Protein AF-J2UFG8-F1 (afdb_monomer_lite)

pLDDT: mean 94.67, std 5.88, range [61.66, 98.38]

Radius of gyration: 13.19 Å; chains: 1; bounding box: 30×27×29 Å

Sequence (96 aa):
MLREQFESIANTESCVIRSRAEEGEDNGRYLNLAFKTSNRAHLWSIVEAKLYAHPTFGSLLRKSSMTICTGDSGWDDYLVLYHFNPEVEIDAIDEL

Structure (mmCIF, N/CA/C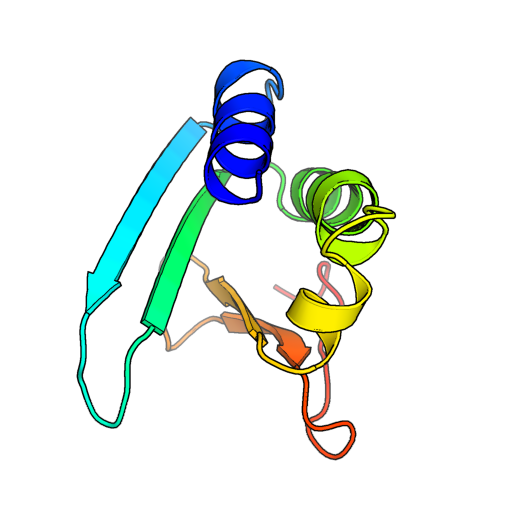/O backbone):
data_AF-J2UFG8-F1
#
_entry.id   AF-J2UFG8-F1
#
loop_
_atom_site.group_PDB
_atom_site.id
_atom_site.type_symbol
_atom_site.label_atom_id
_atom_site.label_alt_id
_atom_site.label_comp_id
_atom_site.label_asym_id
_atom_site.label_entity_id
_atom_site.label_seq_id
_atom_site.pdbx_PDB_ins_code
_atom_site.Cartn_x
_atom_site.Cartn_y
_atom_site.Cartn_z
_atom_site.occupancy
_atom_site.B_iso_or_equiv
_atom_site.auth_seq_id
_atom_site.auth_comp_id
_atom_site.auth_asym_id
_atom_site.auth_atom_id
_atom_site.pdbx_PDB_model_num
ATOM 1 N N . MET A 1 1 ? -5.389 12.158 -7.149 1.00 85.31 1 MET A N 1
ATOM 2 C CA . MET A 1 1 ? -5.425 10.801 -7.746 1.00 85.31 1 MET A CA 1
ATOM 3 C C . MET A 1 1 ? -4.865 9.706 -6.824 1.00 85.31 1 MET A C 1
ATOM 5 O O . MET A 1 1 ? -5.673 9.071 -6.172 1.00 85.31 1 MET A O 1
ATOM 9 N N . LEU A 1 2 ? -3.542 9.476 -6.698 1.00 94.00 2 LEU A N 1
ATOM 10 C CA . LEU A 1 2 ? -3.002 8.471 -5.745 1.00 94.00 2 LEU A CA 1
ATOM 11 C C . LEU A 1 2 ? -2.964 9.000 -4.301 1.00 94.00 2 LEU A C 1
ATOM 13 O O . LEU A 1 2 ? -3.450 8.338 -3.391 1.00 94.00 2 LEU A O 1
ATOM 17 N N . ARG A 1 3 ? -2.430 10.215 -4.105 1.00 95.00 3 ARG A N 1
ATOM 18 C CA . ARG A 1 3 ? -2.374 10.884 -2.791 1.00 95.00 3 ARG A CA 1
ATOM 19 C C . ARG A 1 3 ? -3.759 11.055 -2.167 1.00 95.00 3 ARG A C 1
ATOM 21 O O . ARG A 1 3 ? -3.949 10.675 -1.026 1.00 95.00 3 ARG A O 1
ATOM 28 N N . GLU A 1 4 ? -4.737 11.502 -2.949 1.00 96.12 4 GLU A N 1
ATOM 29 C CA . GLU A 1 4 ? -6.139 11.591 -2.509 1.00 96.12 4 GLU A CA 1
ATOM 30 C C . GLU A 1 4 ? -6.710 10.233 -2.075 1.00 96.12 4 GLU A C 1
ATOM 32 O O . GLU A 1 4 ? -7.411 10.162 -1.072 1.00 96.12 4 GLU A O 1
ATOM 37 N N . GLN A 1 5 ? -6.409 9.140 -2.790 1.00 97.44 5 GLN A N 1
ATOM 38 C CA . GLN A 1 5 ? -6.888 7.814 -2.391 1.00 97.44 5 GLN A CA 1
ATOM 39 C C . GLN A 1 5 ? -6.197 7.326 -1.109 1.00 97.44 5 GLN A C 1
ATOM 41 O O . GLN A 1 5 ? -6.848 6.734 -0.249 1.00 97.44 5 GLN A O 1
ATOM 46 N N . PHE A 1 6 ? -4.900 7.600 -0.959 1.00 97.94 6 PHE A N 1
ATOM 47 C CA . PHE A 1 6 ? -4.155 7.356 0.276 1.00 97.94 6 PHE A CA 1
ATOM 48 C C . PHE A 1 6 ? -4.732 8.153 1.456 1.00 97.94 6 PHE A C 1
ATOM 50 O O . PHE A 1 6 ? -4.991 7.582 2.512 1.00 97.94 6 PHE A O 1
ATOM 57 N N . GLU A 1 7 ? -5.000 9.445 1.263 1.00 97.69 7 GLU A N 1
ATOM 58 C CA . GLU A 1 7 ? -5.626 10.324 2.255 1.00 97.69 7 GLU A CA 1
ATOM 59 C C . GLU A 1 7 ? -7.053 9.879 2.583 1.00 97.69 7 GLU A C 1
ATOM 61 O O . GLU A 1 7 ? -7.458 9.919 3.742 1.00 97.69 7 GLU A O 1
ATOM 66 N N . SER A 1 8 ? -7.814 9.400 1.596 1.00 97.94 8 SER A N 1
ATOM 67 C CA . SER A 1 8 ? -9.131 8.813 1.831 1.00 97.94 8 SER A CA 1
ATOM 68 C C . SER A 1 8 ? -9.023 7.609 2.762 1.00 97.94 8 SER A C 1
ATOM 70 O O . SER A 1 8 ? -9.709 7.597 3.775 1.00 97.94 8 SER A O 1
ATOM 72 N N . ILE A 1 9 ? -8.136 6.646 2.482 1.00 98.06 9 ILE A N 1
ATOM 73 C CA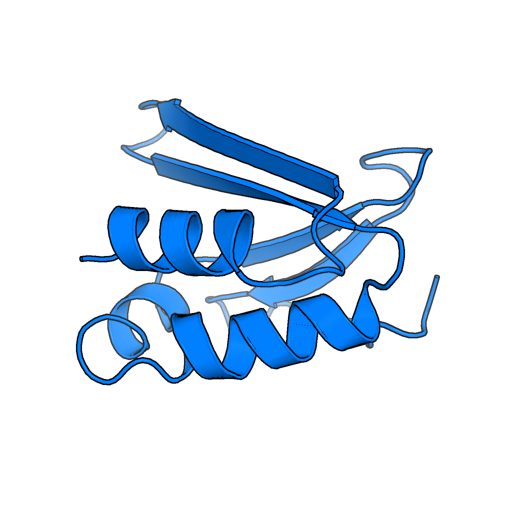 . ILE A 1 9 ? -7.911 5.487 3.363 1.00 98.06 9 ILE A CA 1
ATOM 74 C C . ILE A 1 9 ? -7.501 5.954 4.765 1.00 98.06 9 ILE A C 1
ATOM 76 O O . ILE A 1 9 ? -8.079 5.507 5.752 1.00 98.06 9 ILE A O 1
ATOM 80 N N . ALA A 1 10 ? -6.555 6.894 4.850 1.00 97.75 10 ALA A N 1
ATOM 81 C CA . ALA A 1 10 ? -6.058 7.415 6.120 1.00 97.75 10 ALA A CA 1
ATOM 82 C C . ALA A 1 10 ? -7.151 8.053 6.990 1.00 97.75 10 ALA A C 1
ATOM 84 O O . ALA A 1 10 ? -7.083 7.964 8.213 1.00 97.75 10 ALA A O 1
ATOM 85 N N . ASN A 1 11 ? -8.142 8.692 6.364 1.00 97.31 11 ASN A N 1
ATOM 86 C CA . ASN A 1 11 ? -9.193 9.431 7.058 1.00 97.31 11 ASN A CA 1
ATOM 87 C C . ASN A 1 11 ? -10.484 8.625 7.271 1.00 97.31 11 ASN A C 1
ATOM 89 O O . ASN A 1 11 ? -11.277 8.993 8.136 1.00 97.31 11 ASN A O 1
ATOM 93 N N . THR A 1 12 ? -10.737 7.569 6.487 1.00 97.38 12 THR A N 1
ATOM 94 C CA . THR A 1 12 ? -11.997 6.805 6.564 1.00 97.38 12 THR A CA 1
ATOM 95 C C . THR A 1 12 ? -11.863 5.442 7.228 1.00 97.38 12 THR A C 1
ATOM 97 O O . THR A 1 12 ? -12.857 4.935 7.742 1.00 97.38 12 THR A O 1
ATOM 100 N N . GLU A 1 13 ? -10.681 4.827 7.215 1.00 97.50 13 GLU A N 1
ATOM 101 C CA . GLU A 1 13 ? -10.497 3.487 7.777 1.00 97.50 13 GLU A CA 1
ATOM 102 C C . GLU A 1 13 ? -10.138 3.549 9.260 1.00 97.50 13 GLU A C 1
ATOM 104 O O . GLU A 1 13 ? -9.071 4.023 9.645 1.00 97.50 13 GLU A O 1
ATOM 109 N N . SER A 1 14 ? -11.005 2.997 10.108 1.00 96.31 14 SER A N 1
ATOM 110 C CA . SER A 1 14 ? -10.842 3.034 11.569 1.00 96.31 14 SER A CA 1
ATOM 111 C C . SER A 1 14 ? -9.617 2.273 12.085 1.00 96.31 14 SER A C 1
ATOM 113 O O . SER A 1 14 ? -9.174 2.509 13.208 1.00 96.31 14 SER A O 1
ATOM 115 N N . CYS A 1 15 ? -9.057 1.362 11.283 1.00 96.44 15 CYS A N 1
ATOM 116 C CA . CYS A 1 15 ? -7.833 0.645 11.625 1.00 96.44 15 CYS A CA 1
ATOM 117 C C . CYS A 1 15 ? -6.560 1.483 11.416 1.00 96.44 15 CYS A C 1
ATOM 119 O O . CYS A 1 15 ? -5.491 1.063 11.866 1.00 96.44 15 CYS A O 1
ATOM 121 N N . VAL A 1 16 ? -6.634 2.649 10.764 1.00 97.81 16 VAL A N 1
ATOM 122 C CA . VAL A 1 16 ? -5.484 3.542 10.580 1.00 97.81 16 VAL A CA 1
ATOM 123 C C . VAL A 1 16 ? -5.316 4.435 11.810 1.00 97.81 16 VAL A C 1
ATOM 125 O O . VAL A 1 16 ? -6.178 5.232 12.158 1.00 97.81 16 VAL A O 1
ATOM 128 N N . ILE A 1 17 ? -4.164 4.317 12.469 1.00 97.81 17 ILE A N 1
ATOM 129 C CA . ILE A 1 17 ? -3.785 5.108 13.648 1.00 97.81 17 ILE A CA 1
ATOM 130 C C . ILE A 1 17 ? -3.088 6.403 13.221 1.00 97.81 17 ILE A C 1
ATOM 132 O O . ILE A 1 17 ? -3.309 7.460 13.811 1.00 97.81 17 ILE A O 1
ATOM 136 N N . ARG A 1 18 ? -2.188 6.316 12.233 1.00 97.31 18 ARG A N 1
ATOM 137 C CA . ARG A 1 18 ? -1.451 7.451 11.654 1.00 97.31 18 ARG A CA 1
ATOM 138 C C . ARG A 1 18 ? -1.117 7.168 10.198 1.00 97.31 18 ARG A C 1
ATOM 140 O O . ARG A 1 18 ? -0.993 6.012 9.806 1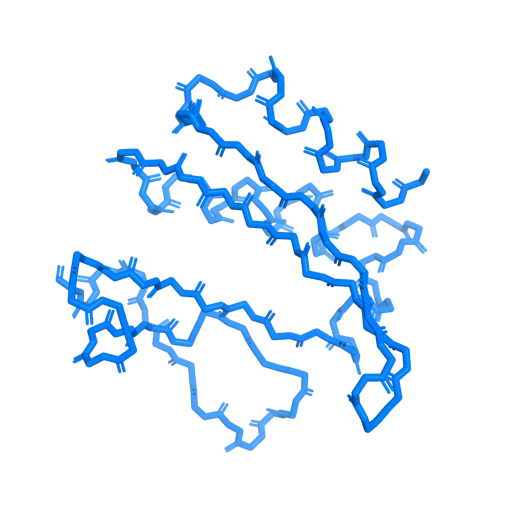.00 97.31 18 ARG A O 1
ATOM 147 N N . SER A 1 19 ? -0.873 8.224 9.439 1.00 97.75 19 SER A N 1
ATOM 148 C CA . SER A 1 19 ? -0.369 8.146 8.073 1.00 97.75 19 SER A CA 1
ATOM 149 C C . SER A 1 19 ? 0.742 9.171 7.850 1.00 97.75 19 SER A C 1
ATOM 151 O O . SER A 1 19 ? 0.778 10.220 8.494 1.00 97.75 19 SER A O 1
ATOM 153 N N . ARG A 1 20 ? 1.660 8.869 6.934 1.00 97.62 20 ARG A N 1
ATOM 154 C CA . ARG A 1 20 ? 2.715 9.782 6.481 1.00 97.62 20 ARG A CA 1
ATOM 155 C C . ARG A 1 20 ? 2.913 9.601 4.984 1.00 97.62 20 ARG A C 1
ATOM 157 O O . ARG A 1 20 ? 2.958 8.474 4.505 1.00 97.62 20 ARG A O 1
ATOM 164 N N . ALA A 1 21 ? 3.054 10.709 4.270 1.00 97.06 21 ALA A N 1
ATOM 165 C CA . ALA A 1 21 ? 3.467 10.709 2.877 1.00 97.06 21 ALA A CA 1
ATOM 166 C C . ALA A 1 21 ? 4.732 11.554 2.727 1.00 97.06 21 ALA A C 1
ATOM 168 O O . ALA A 1 21 ? 4.792 12.666 3.249 1.00 97.06 21 ALA A O 1
ATOM 169 N N . GLU A 1 22 ? 5.720 11.033 2.015 1.00 96.88 22 GLU A N 1
ATOM 170 C CA . GLU A 1 22 ? 7.034 11.653 1.861 1.00 96.88 22 GLU A CA 1
ATOM 171 C C . GLU A 1 22 ? 7.537 11.484 0.432 1.00 96.88 22 GLU A C 1
ATOM 173 O O . GLU A 1 22 ? 7.369 10.424 -0.163 1.00 96.88 22 GLU A O 1
ATOM 178 N N . GLU A 1 23 ? 8.129 12.536 -0.119 1.00 96.62 23 GLU A N 1
ATOM 179 C CA . GLU A 1 23 ? 8.751 12.521 -1.443 1.00 96.62 23 GLU A CA 1
ATOM 180 C C . GLU A 1 23 ? 10.247 12.737 -1.288 1.00 96.62 23 GLU A C 1
ATOM 182 O O . GLU A 1 23 ? 10.681 13.477 -0.404 1.00 96.62 23 GLU A O 1
ATOM 187 N N . GLY A 1 24 ? 11.016 12.134 -2.183 1.00 96.06 24 GLY A N 1
ATOM 188 C CA . GLY A 1 24 ? 12.449 12.357 -2.280 1.00 96.06 24 GLY A CA 1
ATOM 189 C C . GLY A 1 24 ? 12.967 12.014 -3.669 1.00 96.06 24 GLY A C 1
ATOM 190 O O . GLY A 1 24 ? 12.201 11.635 -4.560 1.00 96.06 24 GLY A O 1
ATOM 191 N N . GLU A 1 25 ? 14.272 12.187 -3.862 1.00 96.44 25 GLU A N 1
ATOM 192 C CA . GLU A 1 25 ? 14.930 12.023 -5.167 1.00 96.44 25 GLU A CA 1
ATOM 193 C C . GLU A 1 25 ? 16.169 11.112 -5.115 1.00 96.44 25 GLU A C 1
ATOM 195 O O . GLU A 1 25 ? 16.919 11.017 -6.090 1.00 96.44 25 GLU A O 1
ATOM 200 N N . ASP A 1 26 ? 16.386 10.417 -3.995 1.00 92.75 26 ASP A N 1
ATOM 201 C CA . ASP A 1 26 ? 17.534 9.530 -3.805 1.00 92.75 26 ASP A CA 1
ATOM 202 C C . ASP A 1 26 ? 17.493 8.367 -4.805 1.00 92.75 26 ASP A C 1
ATOM 204 O O . ASP A 1 26 ? 16.631 7.492 -4.739 1.00 92.75 26 ASP A O 1
ATOM 208 N N . ASN A 1 27 ? 18.449 8.356 -5.740 1.00 91.19 27 ASN A N 1
ATOM 209 C CA . ASN A 1 27 ? 18.518 7.406 -6.860 1.00 91.19 27 ASN A CA 1
ATOM 210 C C . ASN A 1 27 ? 17.277 7.410 -7.774 1.00 91.19 27 ASN A C 1
ATOM 212 O O . ASN A 1 27 ? 16.978 6.417 -8.438 1.00 91.19 27 ASN A O 1
ATOM 216 N N . GLY A 1 28 ? 16.583 8.547 -7.848 1.00 92.62 28 GLY A N 1
ATOM 217 C CA . GLY A 1 28 ? 15.367 8.725 -8.632 1.00 92.62 28 GLY A CA 1
ATOM 218 C C . GLY A 1 28 ? 14.216 9.248 -7.779 1.00 92.62 28 GLY A C 1
ATOM 219 O O . GLY A 1 28 ? 14.213 9.137 -6.558 1.00 92.62 28 GLY A O 1
ATOM 220 N N . ARG A 1 29 ? 13.215 9.846 -8.432 1.00 94.56 29 ARG A N 1
ATOM 221 C CA . ARG A 1 29 ? 12.041 10.390 -7.738 1.00 94.56 29 ARG A CA 1
ATOM 222 C C . ARG A 1 29 ? 11.213 9.261 -7.133 1.00 94.56 29 ARG A C 1
ATOM 224 O O . ARG A 1 29 ? 10.795 8.360 -7.860 1.00 94.56 29 ARG A O 1
ATOM 231 N N . TYR A 1 30 ? 10.917 9.360 -5.842 1.00 94.69 30 TYR A N 1
ATOM 232 C CA . TYR A 1 30 ? 10.085 8.398 -5.128 1.00 94.69 30 TYR A CA 1
ATOM 233 C C . TYR A 1 30 ? 8.991 9.073 -4.298 1.00 94.69 30 TYR A C 1
ATOM 235 O O . TYR A 1 30 ? 9.048 10.261 -3.975 1.00 94.69 30 TYR A O 1
ATOM 243 N N . LEU A 1 31 ? 7.983 8.273 -3.952 1.00 96.00 31 LEU A N 1
ATOM 244 C CA . LEU A 1 31 ? 6.894 8.624 -3.050 1.00 96.00 31 LEU A CA 1
ATOM 245 C C . LEU A 1 31 ? 6.704 7.479 -2.051 1.00 96.00 31 LEU A C 1
ATOM 247 O O . LEU A 1 31 ? 6.259 6.397 -2.430 1.00 96.00 31 LEU A O 1
ATOM 251 N N . ASN A 1 32 ? 6.997 7.737 -0.779 1.00 96.50 32 ASN A N 1
ATOM 252 C CA . ASN A 1 32 ? 6.736 6.821 0.323 1.00 96.50 32 ASN A CA 1
ATOM 253 C C . ASN A 1 32 ? 5.379 7.141 0.948 1.00 96.50 32 ASN A C 1
ATOM 255 O O . ASN A 1 32 ? 5.134 8.263 1.393 1.00 96.50 32 ASN A O 1
ATOM 259 N N . LEU A 1 33 ? 4.504 6.138 0.994 1.00 97.50 33 LEU A N 1
ATOM 260 C CA . LEU A 1 33 ? 3.187 6.199 1.621 1.00 97.50 33 LEU A CA 1
ATOM 261 C C . LEU A 1 33 ? 3.160 5.196 2.772 1.00 97.50 33 LEU A C 1
ATOM 263 O O . LEU A 1 33 ? 3.245 3.993 2.545 1.00 97.50 33 LEU A O 1
ATOM 267 N N . ALA A 1 34 ? 3.054 5.690 4.000 1.00 97.31 34 ALA A N 1
ATOM 268 C CA . ALA A 1 34 ? 3.118 4.872 5.203 1.00 97.31 34 ALA A CA 1
ATOM 269 C C . ALA A 1 34 ? 1.838 5.000 6.028 1.00 97.31 34 ALA A C 1
ATOM 271 O O . ALA A 1 34 ? 1.332 6.104 6.250 1.00 97.31 34 ALA A O 1
ATOM 272 N N . PHE A 1 35 ? 1.366 3.867 6.540 1.00 97.88 35 PHE A N 1
ATOM 273 C CA . PHE A 1 35 ? 0.288 3.778 7.515 1.00 97.88 35 PHE A CA 1
ATOM 274 C C . PHE A 1 35 ? 0.805 3.117 8.793 1.00 97.88 35 PHE A C 1
ATOM 276 O O . PHE A 1 35 ? 1.595 2.180 8.741 1.00 97.88 35 PHE A O 1
ATOM 283 N N . LYS A 1 36 ? 0.309 3.569 9.942 1.00 97.06 36 LYS A N 1
ATOM 284 C CA . LYS A 1 36 ? 0.390 2.848 11.212 1.00 97.06 36 LYS A CA 1
ATOM 285 C C . LYS A 1 36 ? -0.981 2.262 11.512 1.00 97.06 36 LYS A C 1
ATOM 287 O O . LYS A 1 36 ? -1.970 2.988 11.448 1.00 97.06 36 LYS A O 1
ATOM 292 N N . THR A 1 37 ? -1.043 0.990 11.885 1.00 96.50 37 THR A N 1
ATOM 293 C CA . THR A 1 37 ? -2.293 0.286 12.198 1.00 96.50 37 THR A CA 1
ATOM 294 C C . THR A 1 37 ? -2.112 -0.669 13.371 1.00 96.50 37 THR A C 1
ATOM 296 O O . THR A 1 37 ? -0.995 -1.094 13.651 1.00 96.50 37 THR A O 1
ATOM 299 N N . SER A 1 38 ? -3.205 -0.998 14.058 1.00 93.19 38 SER A N 1
ATOM 300 C CA . SER A 1 38 ? -3.277 -2.115 15.010 1.00 93.19 38 SER A CA 1
ATOM 301 C C . SER A 1 38 ? -3.774 -3.417 14.370 1.00 93.19 38 SER A C 1
ATOM 303 O O . SER A 1 38 ? -3.807 -4.443 15.040 1.00 93.19 38 SER A O 1
ATOM 305 N N . ASN A 1 39 ? -4.180 -3.393 13.095 1.00 94.81 39 ASN A N 1
ATOM 306 C CA . ASN A 1 39 ? -4.702 -4.553 12.377 1.00 94.81 39 ASN A CA 1
ATOM 307 C C . ASN A 1 39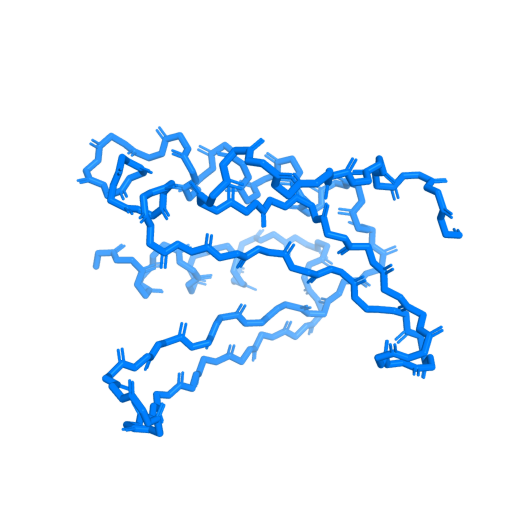 ? -4.131 -4.604 10.951 1.00 94.81 39 ASN A C 1
ATOM 309 O O . ASN A 1 39 ? -4.754 -4.149 9.989 1.00 94.81 39 ASN A O 1
ATOM 313 N N . ARG A 1 40 ? -2.918 -5.159 10.838 1.00 94.69 40 ARG A N 1
ATOM 314 C CA . ARG A 1 40 ? -2.155 -5.247 9.583 1.00 94.69 40 ARG A CA 1
ATOM 315 C C . ARG A 1 40 ? -2.893 -6.014 8.485 1.00 94.69 40 ARG A C 1
ATOM 317 O O . ARG A 1 40 ? -3.016 -5.486 7.385 1.00 94.69 40 ARG A O 1
ATOM 324 N N . ALA A 1 41 ? -3.452 -7.184 8.800 1.00 94.88 41 ALA A N 1
ATOM 325 C CA . ALA A 1 41 ? -4.181 -8.020 7.846 1.00 94.88 41 ALA A CA 1
ATOM 326 C C . ALA A 1 41 ? -5.374 -7.271 7.240 1.00 94.88 41 ALA A C 1
ATOM 328 O O . ALA A 1 41 ? -5.553 -7.227 6.022 1.00 94.88 41 ALA A O 1
ATOM 329 N N . HIS A 1 42 ? -6.157 -6.601 8.090 1.00 96.50 42 HIS A N 1
ATOM 330 C CA . HIS A 1 42 ? -7.291 -5.820 7.622 1.00 96.50 42 HIS A CA 1
ATOM 331 C C . HIS A 1 42 ? -6.857 -4.625 6.767 1.00 96.50 42 HIS A C 1
ATOM 333 O O . HIS A 1 42 ? -7.385 -4.446 5.668 1.00 96.50 42 HIS A O 1
ATOM 339 N N . LEU A 1 43 ? -5.877 -3.836 7.222 1.00 97.44 43 LEU A N 1
ATOM 340 C CA . LEU A 1 43 ? -5.404 -2.688 6.451 1.00 97.44 43 LEU A CA 1
ATOM 341 C C . LEU A 1 43 ? -4.825 -3.112 5.097 1.00 97.44 43 LEU A C 1
ATOM 343 O O . LEU A 1 43 ? -5.079 -2.446 4.094 1.00 97.44 43 LEU A O 1
ATOM 347 N N . TRP A 1 44 ? -4.088 -4.221 5.047 1.00 97.62 44 TRP A N 1
ATOM 348 C CA . TRP A 1 44 ? -3.537 -4.728 3.797 1.00 97.62 44 TRP A CA 1
ATOM 349 C C . TRP A 1 44 ? -4.628 -5.077 2.789 1.00 97.62 44 TRP A C 1
ATOM 351 O O . TRP A 1 44 ? -4.582 -4.571 1.672 1.00 97.62 44 TRP A O 1
ATOM 361 N N . SER A 1 45 ? -5.681 -5.786 3.210 1.00 97.38 45 SER A N 1
ATOM 362 C CA . SER A 1 45 ? -6.820 -6.085 2.328 1.00 97.38 45 SER A CA 1
ATOM 363 C C . SER A 1 45 ? -7.469 -4.819 1.741 1.00 97.38 45 SER A C 1
ATOM 365 O O . SER A 1 45 ? -7.887 -4.791 0.580 1.00 97.38 45 SER A O 1
ATOM 367 N N . ILE A 1 46 ? -7.508 -3.727 2.516 1.00 97.88 46 ILE A N 1
ATOM 368 C CA . ILE A 1 46 ? -8.019 -2.433 2.056 1.00 97.88 46 ILE A CA 1
ATOM 369 C C . ILE A 1 46 ? -7.053 -1.789 1.059 1.00 97.88 46 ILE A C 1
ATOM 371 O O . ILE A 1 46 ? -7.496 -1.265 0.037 1.00 97.88 46 ILE A O 1
ATOM 375 N N . VAL A 1 47 ? -5.748 -1.813 1.334 1.00 97.81 47 VAL A N 1
ATOM 376 C CA . VAL A 1 47 ? -4.712 -1.296 0.428 1.00 97.81 47 VAL A CA 1
ATOM 377 C C . VAL A 1 47 ? -4.739 -2.043 -0.905 1.00 97.81 47 VAL A C 1
ATOM 379 O O . VAL A 1 47 ? -4.720 -1.405 -1.961 1.00 97.81 47 VAL A O 1
ATOM 382 N N . GLU A 1 48 ? -4.861 -3.367 -0.883 1.00 97.75 48 GLU A N 1
ATOM 383 C CA . GLU A 1 48 ? -5.015 -4.175 -2.090 1.00 97.75 48 GLU A CA 1
ATOM 384 C C . GLU A 1 48 ? -6.244 -3.742 -2.894 1.00 97.75 48 GLU A C 1
ATOM 386 O O . GLU A 1 48 ? -6.134 -3.426 -4.080 1.00 97.75 48 GLU A O 1
ATOM 391 N N . ALA A 1 49 ? -7.404 -3.638 -2.245 1.00 98.00 49 ALA A N 1
ATOM 392 C CA . ALA A 1 49 ? -8.657 -3.298 -2.911 1.00 98.00 49 ALA A CA 1
ATOM 393 C C . ALA A 1 49 ? -8.718 -1.842 -3.412 1.00 98.00 49 ALA A C 1
ATOM 395 O O . ALA A 1 49 ? -9.241 -1.574 -4.494 1.00 98.00 49 ALA A O 1
ATOM 396 N N . LYS A 1 50 ? -8.208 -0.880 -2.635 1.00 97.69 50 LYS A N 1
ATOM 397 C CA . LYS A 1 50 ? -8.374 0.557 -2.911 1.00 97.69 50 LYS A CA 1
ATOM 398 C C . LYS A 1 50 ? -7.193 1.191 -3.633 1.00 97.69 50 LYS A C 1
ATOM 400 O O . LYS A 1 50 ? -7.395 2.205 -4.297 1.00 97.69 50 LYS A O 1
ATOM 405 N N . LEU A 1 51 ? -5.986 0.634 -3.519 1.00 97.12 51 LEU A N 1
ATOM 406 C CA . LEU A 1 51 ? -4.802 1.140 -4.218 1.00 97.12 51 LEU A CA 1
ATOM 407 C C . LEU A 1 51 ? -4.397 0.219 -5.366 1.00 97.12 51 LEU A C 1
ATOM 409 O O . LEU A 1 51 ? -4.396 0.649 -6.521 1.00 97.12 51 LEU A O 1
ATOM 413 N N . TYR A 1 52 ? -4.099 -1.049 -5.082 1.00 97.31 52 TYR A N 1
ATOM 414 C CA . TYR A 1 52 ? -3.601 -1.961 -6.112 1.00 97.31 52 TYR A CA 1
ATOM 415 C C . TYR A 1 52 ? -4.680 -2.331 -7.133 1.00 97.31 52 TYR A C 1
ATOM 417 O O . TYR A 1 52 ? -4.399 -2.341 -8.329 1.00 97.31 52 TYR A O 1
ATOM 425 N N . ALA A 1 53 ? -5.927 -2.556 -6.729 1.00 97.81 53 ALA A N 1
ATOM 426 C CA . ALA A 1 53 ? -7.027 -2.826 -7.655 1.00 97.81 53 ALA A CA 1
ATOM 427 C C . ALA A 1 53 ? -7.659 -1.553 -8.255 1.00 97.81 53 ALA A C 1
ATOM 429 O O . ALA A 1 53 ? -8.597 -1.652 -9.047 1.00 97.81 53 ALA A O 1
ATOM 430 N N . HIS A 1 54 ? -7.141 -0.356 -7.941 1.00 97.50 54 HIS A N 1
ATOM 431 C CA . HIS A 1 54 ? -7.720 0.890 -8.442 1.00 97.50 54 HIS A CA 1
ATOM 432 C C . HIS A 1 54 ? -7.643 0.969 -9.980 1.00 97.50 54 HIS A C 1
ATOM 434 O O . HIS A 1 54 ? -6.551 0.817 -10.544 1.00 97.50 54 HIS A O 1
ATOM 440 N N . PRO A 1 55 ? -8.746 1.292 -10.685 1.00 96.31 55 PRO A N 1
ATOM 441 C CA . PRO A 1 55 ? -8.802 1.232 -12.149 1.00 96.31 55 PRO A CA 1
ATOM 442 C C . PRO A 1 55 ? -7.813 2.180 -12.841 1.00 96.31 55 PRO A C 1
ATOM 444 O O . PRO A 1 55 ? -7.253 1.841 -13.878 1.00 96.31 55 PRO A O 1
ATOM 447 N N . THR A 1 56 ? -7.564 3.359 -12.264 1.00 95.94 56 THR A N 1
ATOM 448 C CA . THR A 1 56 ? -6.731 4.390 -12.908 1.00 95.94 56 THR A CA 1
ATOM 449 C C . THR A 1 56 ? -5.225 4.195 -12.723 1.00 95.94 56 THR A C 1
ATOM 451 O O . THR A 1 56 ? -4.463 4.418 -13.657 1.00 95.94 56 THR A O 1
ATOM 454 N N . PHE A 1 57 ? -4.767 3.823 -11.524 1.00 94.69 57 PHE A N 1
ATOM 455 C CA . PHE A 1 57 ? -3.335 3.803 -11.193 1.00 94.69 57 PHE A CA 1
ATOM 456 C C . PHE A 1 57 ? -2.852 2.467 -10.625 1.00 94.69 57 PHE A C 1
ATOM 458 O O . PHE A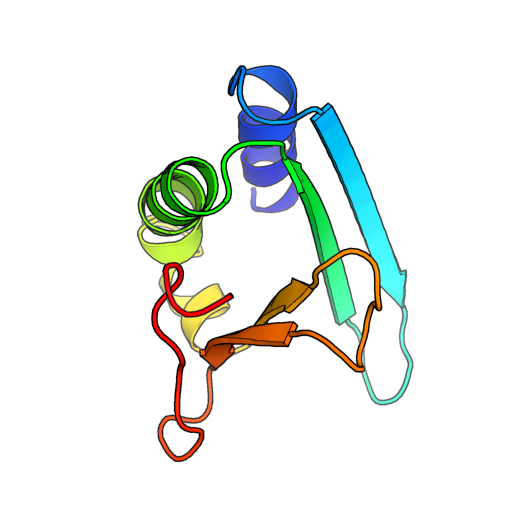 1 57 ? -1.646 2.282 -10.487 1.00 94.69 57 PHE A O 1
ATOM 465 N N . GLY A 1 58 ? -3.741 1.507 -10.356 1.00 96.88 58 GLY A N 1
ATOM 466 C CA . GLY A 1 58 ? -3.370 0.214 -9.784 1.00 96.88 58 GLY A CA 1
ATOM 467 C C . GLY A 1 58 ? -2.392 -0.573 -10.659 1.00 96.88 58 GLY A C 1
ATOM 468 O O . GLY A 1 58 ? -1.445 -1.174 -10.157 1.00 96.88 58 GLY A O 1
ATOM 469 N N . SER A 1 59 ? -2.543 -0.501 -11.989 1.00 97.00 59 SER A N 1
ATOM 470 C CA . SER A 1 59 ? -1.570 -1.111 -12.907 1.00 97.00 59 SER A CA 1
ATOM 471 C C . SER A 1 59 ? -0.201 -0.430 -12.883 1.00 97.00 59 SER A C 1
ATOM 473 O O . SER A 1 59 ? 0.779 -1.103 -13.193 1.00 97.00 59 SER A O 1
ATOM 475 N N . LEU A 1 60 ? -0.130 0.876 -12.612 1.00 95.94 60 LEU A N 1
ATOM 476 C CA . LEU A 1 60 ? 1.146 1.580 -12.502 1.00 95.94 60 LEU A CA 1
ATOM 477 C C . LEU A 1 60 ? 1.810 1.223 -11.174 1.00 95.94 60 LEU A C 1
ATOM 479 O O . LEU A 1 60 ? 2.963 0.817 -11.181 1.00 95.94 60 LEU A O 1
ATOM 483 N N . LEU A 1 61 ? 1.043 1.271 -10.080 1.00 96.62 61 LEU A N 1
ATOM 484 C CA . LEU A 1 61 ? 1.509 0.924 -8.741 1.00 96.62 61 LEU A CA 1
ATOM 485 C C . LEU A 1 61 ? 2.142 -0.475 -8.731 1.00 96.62 61 LEU A C 1
ATOM 487 O O . LEU A 1 61 ? 3.317 -0.604 -8.421 1.00 96.62 61 LEU A O 1
ATOM 491 N N . ARG A 1 62 ? 1.439 -1.492 -9.250 1.00 97.62 62 ARG A N 1
ATOM 492 C CA . ARG A 1 62 ? 1.979 -2.860 -9.388 1.00 97.62 62 ARG A CA 1
ATOM 493 C C . ARG A 1 62 ? 3.315 -2.960 -10.139 1.00 97.62 62 ARG A C 1
ATOM 495 O O . ARG A 1 62 ? 4.089 -3.877 -9.911 1.00 97.62 62 ARG A O 1
ATOM 502 N N . LYS A 1 63 ? 3.596 -2.046 -11.066 1.00 97.56 63 LYS A N 1
ATOM 503 C CA . LYS A 1 63 ? 4.822 -2.074 -11.878 1.00 97.56 63 LYS A CA 1
ATOM 504 C C . LYS A 1 63 ? 5.970 -1.273 -11.271 1.00 97.56 63 LYS A C 1
ATOM 506 O O . LYS A 1 63 ? 7.071 -1.329 -11.809 1.00 97.56 63 LYS A O 1
ATOM 511 N N . SER A 1 64 ? 5.719 -0.497 -10.219 1.00 96.12 64 SER A N 1
ATOM 512 C CA . SER A 1 64 ? 6.681 0.491 -9.725 1.00 96.12 64 SER A CA 1
ATOM 513 C C . SER A 1 64 ? 6.691 0.661 -8.206 1.00 96.12 64 SER A C 1
ATOM 515 O O . SER A 1 64 ? 7.229 1.656 -7.727 1.00 96.12 64 SER A O 1
ATOM 517 N N . SER A 1 65 ? 6.068 -0.238 -7.443 1.00 97.38 65 SER A N 1
ATOM 518 C CA . SER A 1 65 ? 6.043 -0.163 -5.982 1.00 97.38 65 SER A CA 1
ATOM 519 C C . SER A 1 65 ? 6.484 -1.456 -5.317 1.00 97.38 65 SER A C 1
ATOM 521 O O . SER A 1 65 ? 6.454 -2.545 -5.890 1.00 97.38 65 SER A O 1
ATOM 523 N N . MET A 1 66 ? 6.848 -1.303 -4.054 1.00 97.38 66 MET A N 1
ATOM 524 C CA . MET A 1 66 ? 6.925 -2.376 -3.080 1.00 97.38 66 MET A CA 1
ATOM 525 C C . MET A 1 66 ? 6.097 -1.973 -1.861 1.00 97.38 66 MET A C 1
ATOM 527 O O . MET A 1 66 ? 5.882 -0.784 -1.608 1.00 97.38 66 MET A O 1
ATOM 531 N N . THR A 1 67 ? 5.591 -2.947 -1.117 1.00 97.62 67 THR A N 1
ATOM 532 C CA . THR A 1 67 ? 4.909 -2.716 0.157 1.00 97.62 67 THR A CA 1
ATOM 533 C C . THR A 1 67 ? 5.529 -3.618 1.197 1.00 97.62 67 THR A C 1
ATOM 535 O O . THR A 1 67 ? 5.611 -4.827 1.009 1.00 97.62 67 THR A O 1
ATOM 538 N N . ILE A 1 68 ? 5.960 -2.995 2.287 1.00 96.56 68 ILE A N 1
ATOM 539 C CA . ILE A 1 68 ? 6.631 -3.649 3.398 1.00 96.56 68 ILE A CA 1
ATOM 540 C C . ILE A 1 68 ? 5.830 -3.352 4.663 1.00 96.56 68 ILE A C 1
ATOM 542 O O . ILE A 1 68 ? 5.396 -2.216 4.872 1.00 96.56 68 ILE A O 1
ATOM 546 N N . CYS A 1 69 ? 5.618 -4.369 5.490 1.00 95.88 69 CYS A N 1
ATOM 547 C CA . CYS A 1 69 ? 5.036 -4.237 6.818 1.00 95.88 69 CYS A CA 1
ATOM 548 C C . CYS A 1 69 ? 6.136 -4.436 7.852 1.00 95.88 69 CYS A C 1
ATOM 550 O O . CYS A 1 69 ? 6.673 -5.530 7.951 1.00 95.88 69 CYS A O 1
ATOM 552 N N . THR A 1 70 ? 6.457 -3.400 8.623 1.00 93.50 70 THR A N 1
ATOM 553 C CA . THR A 1 70 ? 7.460 -3.469 9.695 1.00 93.50 70 THR A CA 1
ATOM 554 C C . THR A 1 70 ? 6.788 -3.582 11.059 1.00 93.50 70 THR A C 1
ATOM 556 O O . THR A 1 70 ? 5.812 -2.867 11.319 1.00 93.50 70 THR A O 1
ATOM 559 N N . GLY A 1 71 ? 7.332 -4.419 11.938 1.00 87.81 71 GLY A N 1
ATOM 560 C CA . GLY A 1 71 ? 6.990 -4.466 13.356 1.00 87.81 71 GLY A CA 1
ATOM 561 C C . GLY A 1 71 ? 7.719 -3.405 14.185 1.00 87.81 71 GLY A C 1
ATOM 562 O O . GLY A 1 71 ? 8.279 -2.435 13.661 1.00 87.81 71 GLY A O 1
ATOM 563 N N . ASP A 1 72 ? 7.714 -3.580 15.507 1.00 84.62 72 ASP A N 1
ATOM 564 C CA . ASP A 1 72 ? 8.317 -2.621 16.445 1.00 84.62 72 ASP A CA 1
ATOM 565 C C . ASP A 1 72 ? 9.855 -2.579 16.353 1.00 84.62 72 ASP A C 1
ATOM 567 O O . ASP A 1 72 ? 10.462 -1.569 16.717 1.00 84.62 72 ASP A O 1
ATOM 571 N N . SER A 1 73 ? 10.483 -3.628 15.806 1.00 85.88 73 SER A N 1
ATOM 572 C CA . SER A 1 73 ? 11.930 -3.679 15.540 1.00 85.88 73 SER A CA 1
ATOM 573 C C . SER A 1 73 ? 12.313 -3.139 14.151 1.00 85.88 73 SER A C 1
ATOM 575 O O . SER A 1 73 ? 13.463 -3.247 13.731 1.00 85.88 73 SER A O 1
ATOM 577 N N . GLY A 1 74 ? 11.377 -2.521 13.422 1.00 84.94 74 GLY A N 1
ATOM 578 C CA . GLY A 1 74 ? 11.665 -1.851 12.154 1.00 84.94 74 GLY A CA 1
ATOM 579 C C . GLY A 1 74 ? 12.142 -2.810 11.060 1.00 84.94 74 GLY A C 1
ATOM 580 O O . GLY A 1 74 ? 11.431 -3.737 10.696 1.00 84.94 74 GLY A O 1
ATOM 581 N N . TRP A 1 75 ? 13.332 -2.564 10.503 1.00 86.62 75 TRP A N 1
ATOM 582 C CA . TRP A 1 75 ? 13.905 -3.369 9.411 1.00 86.62 75 TRP A CA 1
ATOM 583 C C . TRP A 1 75 ? 14.457 -4.727 9.854 1.00 86.62 75 TRP A C 1
ATOM 585 O O . TRP A 1 75 ? 14.757 -5.552 8.998 1.00 86.62 75 TRP A O 1
ATOM 595 N N . ASP A 1 76 ? 14.583 -4.965 11.158 1.00 86.31 76 ASP A N 1
ATOM 596 C CA . ASP A 1 76 ? 14.951 -6.283 11.685 1.00 86.31 76 ASP A CA 1
ATOM 597 C C . ASP A 1 76 ? 13.730 -7.218 11.796 1.00 86.31 76 ASP A C 1
ATOM 599 O O . ASP A 1 76 ? 13.878 -8.392 12.121 1.00 86.31 76 ASP A O 1
ATOM 603 N N . ASP A 1 77 ? 12.526 -6.692 11.542 1.00 88.00 77 ASP A N 1
ATOM 604 C CA . ASP A 1 77 ? 11.246 -7.376 11.714 1.00 88.00 77 ASP A CA 1
ATOM 605 C C . ASP A 1 77 ? 10.249 -6.884 10.656 1.00 88.00 77 ASP A C 1
ATOM 607 O O . ASP A 1 77 ? 9.435 -5.986 10.905 1.00 88.00 77 ASP A O 1
ATOM 611 N N . TYR A 1 78 ? 10.369 -7.404 9.431 1.00 93.62 78 TYR A N 1
ATOM 612 C CA . TYR A 1 78 ? 9.536 -6.978 8.310 1.00 93.62 78 TYR A CA 1
ATOM 613 C C . TYR A 1 78 ? 9.020 -8.129 7.456 1.00 93.62 78 TYR A C 1
ATOM 615 O O . TYR A 1 78 ? 9.656 -9.170 7.337 1.00 93.62 78 TYR A O 1
ATOM 623 N N . LEU A 1 79 ? 7.885 -7.865 6.810 1.00 95.44 79 LEU A N 1
ATOM 624 C CA . LEU A 1 79 ? 7.304 -8.679 5.749 1.00 95.44 79 LEU A CA 1
ATOM 625 C C . LEU A 1 79 ? 7.272 -7.891 4.443 1.00 95.44 79 LEU A C 1
ATOM 627 O O . LEU A 1 79 ? 6.847 -6.729 4.424 1.00 95.44 79 LEU A O 1
ATOM 631 N N . VAL A 1 80 ? 7.642 -8.529 3.342 1.00 96.94 80 VAL A N 1
ATOM 632 C CA . VAL A 1 80 ? 7.434 -8.054 1.975 1.00 96.94 80 VAL A CA 1
ATOM 633 C C . VAL A 1 80 ? 6.045 -8.490 1.518 1.00 96.94 80 VAL A C 1
ATOM 635 O O . VAL A 1 80 ? 5.834 -9.609 1.072 1.00 96.94 80 VAL A O 1
ATOM 638 N N . LEU A 1 81 ? 5.075 -7.580 1.588 1.00 96.94 81 LEU A N 1
ATOM 639 C CA . LEU A 1 81 ? 3.688 -7.863 1.197 1.00 96.94 81 LEU A CA 1
ATOM 640 C C . LEU A 1 81 ? 3.460 -7.750 -0.315 1.00 96.94 81 LEU A C 1
ATOM 642 O O . LEU A 1 81 ? 2.534 -8.342 -0.867 1.00 96.94 81 LEU A O 1
ATOM 646 N N . TYR A 1 82 ? 4.271 -6.937 -0.992 1.00 97.94 82 TYR A N 1
ATOM 647 C CA . TYR A 1 82 ? 4.226 -6.789 -2.441 1.00 97.94 82 TYR A CA 1
ATOM 648 C C . TYR A 1 82 ? 5.560 -6.300 -2.988 1.00 97.94 82 TYR A C 1
ATOM 650 O O . TYR A 1 82 ? 6.187 -5.414 -2.403 1.00 97.94 82 TYR A O 1
ATOM 658 N N . HIS A 1 83 ? 5.936 -6.789 -4.167 1.00 98.38 83 HIS A N 1
ATOM 659 C CA . HIS A 1 83 ? 7.087 -6.293 -4.904 1.00 98.38 83 HIS A CA 1
ATOM 660 C C . HIS A 1 83 ? 6.817 -6.299 -6.419 1.00 98.38 83 HIS A C 1
ATOM 662 O O . HIS A 1 83 ? 6.206 -7.224 -6.952 1.00 98.38 83 HIS A O 1
ATOM 668 N N . PHE A 1 84 ? 7.265 -5.258 -7.130 1.00 97.44 84 PHE A N 1
ATOM 669 C CA . PHE A 1 84 ? 7.069 -5.147 -8.582 1.00 97.44 84 PHE A CA 1
ATOM 670 C C . PHE A 1 84 ? 7.901 -6.163 -9.385 1.00 97.44 84 PHE A C 1
ATOM 672 O O . PHE A 1 84 ? 7.493 -6.567 -10.474 1.00 97.44 84 PHE A O 1
ATOM 679 N N . ASN A 1 85 ? 9.082 -6.547 -8.881 1.00 97.44 85 ASN A N 1
ATOM 680 C CA . ASN A 1 85 ? 9.879 -7.641 -9.440 1.00 97.44 85 ASN A CA 1
ATOM 681 C C . ASN A 1 85 ? 9.292 -8.981 -8.961 1.00 97.44 85 ASN A C 1
ATOM 683 O O . ASN A 1 85 ? 9.372 -9.235 -7.759 1.00 97.44 85 ASN A O 1
ATOM 687 N N . PRO A 1 86 ? 8.758 -9.830 -9.860 1.00 95.50 86 PRO A N 1
ATOM 688 C CA . PRO A 1 86 ? 8.158 -11.115 -9.498 1.00 95.50 86 PRO A CA 1
ATOM 689 C C . PRO A 1 86 ? 9.167 -12.172 -9.026 1.00 95.50 86 PRO A C 1
ATOM 691 O O . PRO A 1 86 ? 8.749 -13.223 -8.557 1.00 95.50 86 PRO A O 1
ATOM 694 N N . GLU A 1 87 ? 10.473 -11.933 -9.175 1.00 97.50 87 GLU A N 1
ATOM 695 C CA . GLU A 1 87 ? 11.519 -12.822 -8.646 1.00 97.50 87 GLU A CA 1
ATOM 696 C C . GLU A 1 87 ? 11.751 -12.637 -7.139 1.00 97.50 87 GLU A C 1
ATOM 698 O O . GLU A 1 87 ? 12.440 -13.446 -6.523 1.00 97.50 87 GLU A O 1
ATOM 703 N N . VAL A 1 88 ? 11.204 -11.569 -6.547 1.00 97.06 88 VAL A N 1
ATOM 704 C CA . VAL A 1 88 ? 11.263 -11.331 -5.101 1.00 97.06 88 VAL A CA 1
ATOM 705 C C . VAL A 1 88 ? 10.131 -12.107 -4.435 1.00 97.06 88 VAL A C 1
ATOM 707 O O . VAL A 1 88 ? 8.965 -11.933 -4.790 1.00 97.06 88 VAL A O 1
ATOM 710 N N . GLU A 1 89 ? 10.489 -12.964 -3.480 1.00 95.69 89 GLU A N 1
ATOM 711 C CA . GLU A 1 89 ? 9.534 -13.701 -2.654 1.00 95.69 89 GLU A CA 1
ATOM 712 C C . GLU A 1 89 ? 8.721 -12.731 -1.784 1.00 95.69 89 GLU A C 1
ATOM 714 O O . GLU A 1 89 ? 9.233 -11.702 -1.336 1.00 95.69 89 GLU A O 1
ATOM 719 N N . ILE A 1 90 ? 7.437 -13.037 -1.610 1.00 96.31 90 ILE A N 1
ATOM 720 C CA . ILE A 1 90 ? 6.514 -12.259 -0.783 1.00 96.31 90 ILE A CA 1
ATOM 721 C C . ILE A 1 90 ? 6.078 -13.103 0.408 1.00 96.31 90 ILE A C 1
ATOM 723 O O . ILE A 1 90 ? 5.879 -14.311 0.272 1.00 96.31 90 ILE A O 1
ATOM 727 N N . ASP A 1 91 ? 5.882 -12.446 1.540 1.00 95.88 91 ASP A N 1
ATOM 728 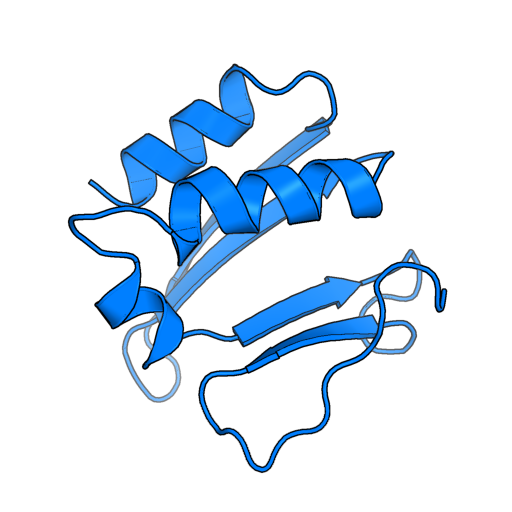C CA . ASP A 1 91 ? 5.471 -13.078 2.786 1.00 95.88 91 ASP A CA 1
ATOM 729 C C . ASP A 1 91 ? 3.947 -13.016 2.963 1.00 95.88 91 ASP A C 1
ATOM 731 O O . ASP A 1 91 ? 3.259 -12.137 2.420 1.00 95.88 91 ASP A O 1
ATOM 735 N N . ALA A 1 92 ? 3.399 -13.917 3.777 1.00 90.75 92 ALA A N 1
ATOM 736 C CA . ALA A 1 92 ? 2.012 -13.815 4.212 1.00 90.75 92 ALA A CA 1
ATOM 737 C C . ALA A 1 92 ? 1.900 -12.879 5.425 1.00 90.75 92 ALA A C 1
ATOM 739 O O . ALA A 1 92 ? 2.693 -12.915 6.359 1.00 90.75 92 ALA A O 1
ATOM 740 N N . ILE A 1 93 ? 0.855 -12.048 5.464 1.00 89.31 93 ILE A N 1
ATOM 741 C CA . ILE A 1 93 ? 0.711 -11.006 6.499 1.00 89.31 93 ILE A CA 1
ATOM 742 C C . ILE A 1 93 ? 0.497 -11.530 7.937 1.00 89.31 93 ILE A C 1
ATOM 744 O O . ILE A 1 93 ? 0.526 -10.761 8.906 1.00 89.31 93 ILE A O 1
ATOM 748 N N . ASP A 1 94 ? 0.313 -12.838 8.077 1.00 79.75 94 ASP A N 1
ATOM 749 C CA . ASP A 1 94 ? 0.118 -13.536 9.345 1.00 79.75 94 ASP A CA 1
ATOM 750 C C . ASP A 1 94 ? 1.430 -14.139 9.901 1.00 79.75 94 ASP A C 1
ATOM 752 O O . ASP A 1 94 ? 1.399 -14.815 10.925 1.00 79.75 94 ASP A O 1
ATOM 756 N N . GLU A 1 95 ? 2.579 -13.882 9.259 1.00 64.56 95 GLU A N 1
ATOM 757 C CA . GLU A 1 95 ? 3.883 -14.513 9.556 1.00 64.56 95 GLU A CA 1
ATOM 758 C C . GLU A 1 95 ? 4.769 -13.752 10.571 1.00 64.56 95 GLU A C 1
ATOM 760 O O . GLU A 1 95 ? 5.920 -14.131 10.777 1.00 64.56 95 GLU A O 1
ATOM 765 N N . LEU A 1 96 ? 4.227 -12.727 11.248 1.00 61.66 96 LEU A N 1
ATOM 766 C CA . LEU A 1 96 ? 4.901 -11.940 12.306 1.00 61.66 96 LEU A CA 1
ATOM 767 C C . LEU A 1 96 ? 4.381 -12.236 13.716 1.00 61.66 96 LEU A C 1
ATOM 769 O O . LEU A 1 96 ? 3.163 -12.013 13.935 1.00 61.66 96 LEU A O 1
#

Secondary structure (DSSP, 8-state):
-HHHHHHHHHHH-TTEEEEEEEEE-TTS-EEEEEEEES-HHHHHHHHIIIIIT-TTTHHHHHHH-EEEEEETTEEEEEEEEEESSTTS----TT--

Foldseek 3Di:
DQVVLLVCCCPPPPQFPDWDWDWDQVVHTDIDTDTDGPDQPVSVVVCCVRQLVPPPCNVVCLQDDWDKDADPVGPVRIFTCHDNPPVDDGDDSVPD